Protein AF-A0A661JUY7-F1 (afdb_monomer_lite)

pLDDT: mean 80.49, std 16.3, range [34.62, 94.0]

Secondary structure (DSSP, 8-state):
--HHHHHHHHHHHGGGSEEEEE-TTSTTTHHHHTTT--EEEETTTTEEEEETT--HHHHHHHHHHHHHHHHHHHHHS----SHHHHHHHHHHTT-HHHHHHHHHHHHHHT------SSTTSSSSS---

Sequence (128 aa):
MGLEEMISALEAILPGFSVHYVDFTEEGFLPYRLRGIGAVVRFDEREIYLDRDLPPAEEEVTWAHELLSIYYFLSEGVIRHDEEVEAEAKELVKSEELRELLRRLREKFGFFPSLGSDRMAKNAKRRP

Structure (mmCIF, N/CA/C/O backbone):
data_AF-A0A661JUY7-F1
#
_entry.id   AF-A0A661JUY7-F1
#
loop_
_atom_site.group_PDB
_atom_site.id
_atom_site.type_symbol
_atom_site.label_atom_id
_atom_site.label_alt_id
_atom_site.label_comp_id
_atom_site.label_asym_id
_atom_site.label_entity_id
_atom_site.label_seq_id
_atom_site.pdbx_PDB_ins_code
_atom_site.Cartn_x
_atom_site.Cartn_y
_atom_site.Cartn_z
_atom_site.occupancy
_atom_site.B_iso_or_equiv
_atom_site.auth_seq_id
_atom_site.auth_comp_id
_atom_site.auth_asym_id
_atom_site.auth_atom_id
_atom_site.pdbx_PDB_model_num
ATOM 1 N N . MET A 1 1 ? -9.169 12.734 13.020 1.00 58.47 1 MET A N 1
ATOM 2 C CA . MET A 1 1 ? -8.566 11.516 13.593 1.00 58.47 1 MET A CA 1
ATOM 3 C C . MET A 1 1 ? -7.059 11.703 13.619 1.00 58.47 1 MET A C 1
ATOM 5 O O . MET A 1 1 ? -6.562 12.427 12.764 1.00 58.47 1 MET A O 1
ATOM 9 N N . GLY A 1 2 ? -6.357 11.185 14.626 1.00 79.81 2 GLY A N 1
ATOM 10 C CA . GLY A 1 2 ? -4.913 11.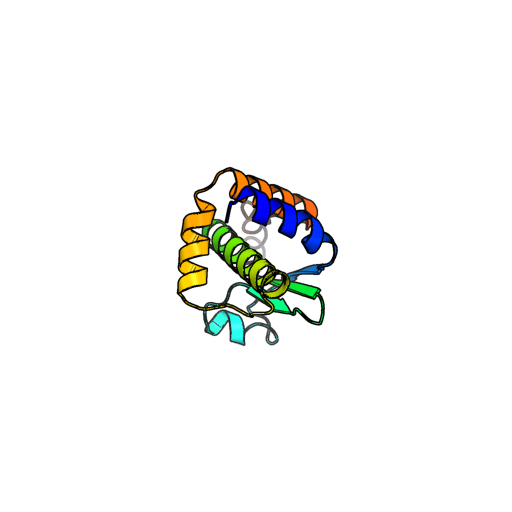407 14.768 1.00 79.81 2 GLY A CA 1
ATOM 11 C C . GLY A 1 2 ? -4.093 10.393 13.968 1.00 79.81 2 GLY A C 1
ATOM 12 O O . GLY A 1 2 ? -4.441 9.218 13.934 1.00 79.81 2 GLY A O 1
ATOM 13 N N . LEU A 1 3 ? -2.982 10.827 13.369 1.00 81.94 3 LEU A N 1
ATOM 14 C CA . LEU A 1 3 ? -2.048 9.962 12.637 1.00 81.94 3 LEU A CA 1
ATOM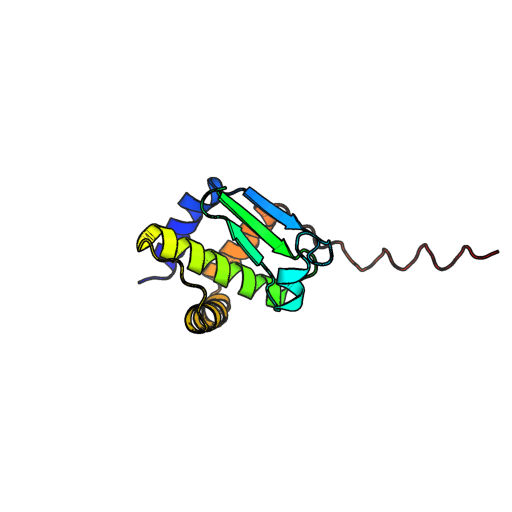 15 C C . LEU A 1 3 ? -1.568 8.753 13.467 1.00 81.94 3 LEU A C 1
ATOM 17 O O . LEU A 1 3 ? -1.458 7.645 12.951 1.00 81.94 3 LEU A O 1
ATOM 21 N N . GLU A 1 4 ? -1.324 8.953 14.763 1.00 85.25 4 GLU A N 1
ATOM 22 C CA . GLU A 1 4 ? -0.888 7.897 15.688 1.00 85.25 4 GLU A CA 1
ATOM 23 C C . GLU A 1 4 ? -1.913 6.760 15.827 1.00 85.25 4 GLU A C 1
ATOM 25 O O . GLU A 1 4 ? -1.542 5.588 15.925 1.00 85.25 4 GLU A O 1
ATOM 30 N N . GLU A 1 5 ? -3.207 7.092 15.808 1.00 85.50 5 GLU A N 1
ATOM 31 C CA . GLU A 1 5 ? -4.302 6.122 15.894 1.00 85.50 5 GLU A CA 1
ATOM 32 C C . GLU A 1 5 ? -4.346 5.249 14.636 1.00 85.50 5 GLU A C 1
ATOM 34 O O . GLU A 1 5 ? -4.415 4.022 14.730 1.00 85.50 5 GLU A O 1
ATOM 39 N N . MET A 1 6 ? -4.214 5.876 13.462 1.00 85.50 6 MET A N 1
ATOM 40 C CA . MET A 1 6 ? -4.128 5.178 12.180 1.00 85.50 6 MET A CA 1
ATOM 41 C C . MET A 1 6 ? -2.911 4.246 12.137 1.00 85.50 6 MET A C 1
ATOM 43 O O . MET A 1 6 ? -3.055 3.070 11.808 1.00 85.50 6 MET A O 1
ATOM 47 N N . ILE A 1 7 ? -1.724 4.738 12.511 1.00 86.50 7 ILE A N 1
ATOM 48 C CA . ILE A 1 7 ? -0.492 3.933 12.540 1.00 86.50 7 ILE A CA 1
ATOM 49 C C . ILE A 1 7 ? -0.664 2.720 13.458 1.00 86.50 7 ILE A C 1
ATOM 51 O O . ILE A 1 7 ? -0.367 1.598 13.049 1.00 86.50 7 ILE A O 1
ATOM 55 N N . SER A 1 8 ? -1.203 2.922 14.662 1.00 86.31 8 SER A N 1
ATOM 56 C CA . SER A 1 8 ? -1.425 1.838 15.626 1.00 86.31 8 SER A CA 1
ATOM 57 C C . SER A 1 8 ? -2.395 0.780 15.091 1.00 86.31 8 SER A C 1
ATOM 59 O O . SER A 1 8 ? -2.162 -0.420 15.246 1.00 86.31 8 SER A O 1
ATOM 61 N N . ALA A 1 9 ? -3.474 1.206 14.424 1.00 84.94 9 ALA A N 1
ATOM 62 C CA . ALA A 1 9 ? -4.417 0.293 13.786 1.00 84.94 9 ALA A CA 1
ATOM 63 C C . ALA A 1 9 ? -3.739 -0.519 12.671 1.00 84.94 9 ALA A C 1
ATOM 65 O O . ALA A 1 9 ? -3.851 -1.746 12.635 1.00 84.94 9 ALA A O 1
ATOM 66 N N . LEU A 1 10 ? -2.984 0.148 11.794 1.00 84.00 10 LEU A N 1
ATOM 67 C CA . LEU A 1 10 ? -2.265 -0.497 10.697 1.00 84.00 10 LEU A CA 1
ATOM 68 C C . LEU A 1 10 ? -1.238 -1.515 11.200 1.00 84.00 10 LEU A C 1
ATOM 70 O O . LEU A 1 10 ? -1.181 -2.628 10.682 1.00 84.00 10 LEU A O 1
ATOM 74 N N . GLU A 1 11 ? -0.471 -1.192 12.241 1.00 84.81 11 GLU A N 1
ATOM 75 C CA . GLU A 1 11 ? 0.495 -2.121 12.840 1.00 84.81 11 GLU A CA 1
ATOM 76 C C . GLU A 1 11 ? -0.160 -3.397 13.387 1.00 84.81 11 GLU A C 1
ATOM 78 O O . GLU A 1 11 ? 0.439 -4.473 13.312 1.00 84.81 11 GLU A O 1
ATOM 83 N N . ALA A 1 12 ? -1.394 -3.308 13.889 1.00 83.62 12 ALA A N 1
ATOM 84 C CA . ALA A 1 12 ? -2.157 -4.465 14.351 1.00 83.62 12 ALA A CA 1
ATOM 85 C C . ALA A 1 12 ? -2.730 -5.309 13.197 1.00 83.62 12 ALA A C 1
ATOM 87 O O . ALA A 1 12 ? -2.872 -6.526 13.328 1.00 83.62 12 ALA A O 1
ATOM 88 N N . ILE A 1 13 ? -3.054 -4.675 12.068 1.00 80.12 13 ILE A N 1
ATOM 89 C CA . ILE A 1 13 ? -3.756 -5.290 10.934 1.00 80.12 13 ILE A CA 1
ATOM 90 C C . ILE A 1 13 ? -2.791 -5.917 9.926 1.00 80.12 13 ILE A C 1
ATOM 92 O O . ILE A 1 13 ? -2.996 -7.052 9.494 1.00 80.12 13 ILE A O 1
ATOM 96 N N . LEU A 1 14 ? -1.734 -5.193 9.552 1.00 83.69 14 LEU A N 1
ATOM 97 C CA . LEU A 1 14 ? -0.790 -5.592 8.506 1.00 83.69 14 LEU A CA 1
ATOM 98 C C . LEU A 1 14 ? -0.125 -6.961 8.720 1.00 83.69 14 LEU A C 1
ATOM 100 O O . LEU A 1 14 ? 0.160 -7.619 7.724 1.00 83.69 14 LEU A O 1
ATOM 104 N N . PRO A 1 15 ? 0.111 -7.466 9.951 1.00 85.44 15 PRO A N 1
ATOM 105 C CA . PRO A 1 15 ? 0.558 -8.846 10.147 1.00 85.44 15 PRO A CA 1
ATOM 106 C C . PRO A 1 15 ? -0.385 -9.912 9.569 1.00 85.44 15 PRO A C 1
ATOM 108 O O . PRO A 1 15 ? 0.048 -11.040 9.360 1.00 85.44 15 PRO A O 1
ATOM 111 N N . GLY A 1 16 ? -1.658 -9.579 9.342 1.00 86.62 16 GLY A N 1
ATOM 112 C CA . GLY A 1 16 ? -2.639 -10.457 8.712 1.00 86.62 16 GLY A CA 1
ATOM 113 C C . GLY A 1 16 ? -2.639 -10.423 7.183 1.00 86.62 16 GLY A C 1
ATOM 114 O O . GLY A 1 16 ? -3.435 -11.157 6.603 1.00 86.62 16 GLY A O 1
ATOM 115 N N . PHE A 1 17 ? -1.802 -9.590 6.557 1.00 89.56 17 PHE A N 1
ATOM 116 C CA . PHE A 1 17 ? -1.669 -9.477 5.107 1.00 89.56 17 PHE A CA 1
ATOM 117 C C . PHE A 1 17 ? -0.359 -10.093 4.614 1.00 89.56 17 PHE A C 1
ATOM 119 O O . PHE A 1 17 ? 0.684 -9.984 5.265 1.00 89.56 17 PHE A O 1
ATOM 126 N N . SER A 1 18 ? -0.411 -10.687 3.424 1.00 90.50 18 SER A N 1
ATOM 127 C CA . SER A 1 18 ? 0.778 -11.054 2.654 1.00 90.50 18 SER A CA 1
ATOM 128 C C . SER A 1 18 ? 1.116 -9.930 1.679 1.00 90.50 18 SER A C 1
ATOM 130 O O . SER A 1 18 ? 0.237 -9.400 1.004 1.00 90.50 18 SER A O 1
ATOM 132 N N . VAL A 1 19 ? 2.390 -9.547 1.615 1.00 90.19 19 VAL A N 1
ATOM 133 C CA . VAL A 1 19 ? 2.873 -8.468 0.745 1.00 90.19 19 VAL A CA 1
ATOM 134 C C . VAL A 1 19 ? 3.755 -9.066 -0.342 1.00 90.19 19 VAL A C 1
ATOM 136 O O . VAL A 1 19 ? 4.705 -9.794 -0.048 1.00 90.19 19 VAL A O 1
ATOM 139 N N . HIS A 1 20 ? 3.451 -8.741 -1.594 1.00 90.00 20 HIS A N 1
ATOM 140 C CA . HIS A 1 20 ? 4.095 -9.283 -2.781 1.00 90.00 20 HIS A CA 1
ATOM 141 C C . HIS A 1 20 ? 4.618 -8.150 -3.660 1.00 90.00 20 HIS A C 1
ATOM 143 O O . HIS A 1 20 ? 3.850 -7.350 -4.186 1.00 90.00 20 HIS A O 1
ATOM 149 N N . TYR A 1 21 ? 5.931 -8.120 -3.869 1.00 89.00 21 TYR A N 1
ATOM 150 C CA . TYR A 1 21 ? 6.552 -7.266 -4.877 1.00 89.00 21 TYR A CA 1
ATOM 151 C C . TYR A 1 21 ? 6.642 -8.040 -6.192 1.00 89.00 21 TYR A C 1
ATOM 153 O O . TYR A 1 21 ? 7.365 -9.036 -6.280 1.00 89.00 21 TYR A O 1
ATOM 161 N N . VAL A 1 22 ? 5.894 -7.610 -7.205 1.00 91.81 22 VAL A N 1
ATOM 162 C CA . VAL A 1 22 ? 5.738 -8.327 -8.480 1.00 91.81 22 VAL A CA 1
ATOM 163 C C . VAL A 1 22 ? 6.066 -7.422 -9.664 1.00 91.81 22 VAL A C 1
ATOM 165 O O . VAL A 1 22 ? 6.152 -6.205 -9.529 1.00 91.81 22 VAL 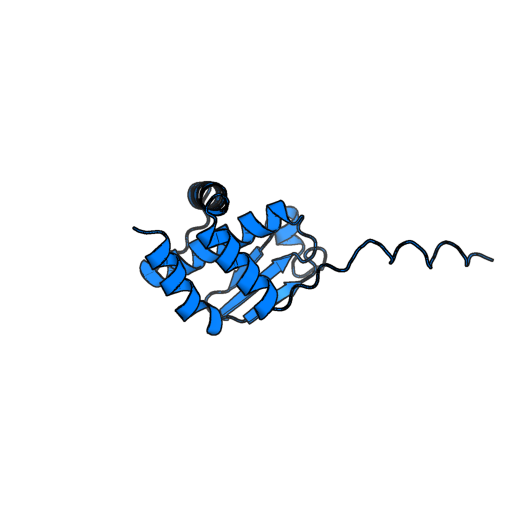A O 1
ATOM 168 N N . ASP A 1 23 ? 6.308 -8.024 -10.825 1.00 92.25 23 ASP A N 1
ATOM 169 C CA . ASP A 1 23 ? 6.559 -7.291 -12.064 1.00 92.25 23 ASP A CA 1
ATOM 170 C C . ASP A 1 23 ? 5.228 -6.920 -12.720 1.00 92.25 23 ASP A C 1
ATOM 172 O O . ASP A 1 23 ? 4.521 -7.780 -13.253 1.00 92.25 23 ASP A O 1
ATOM 176 N N . PHE A 1 24 ? 4.880 -5.634 -12.702 1.00 94.00 24 PHE A N 1
ATOM 177 C CA . PHE A 1 24 ? 3.628 -5.179 -13.302 1.00 94.00 24 PHE A CA 1
ATOM 178 C C . PHE A 1 24 ? 3.663 -5.139 -14.841 1.00 94.00 24 PHE A C 1
ATOM 180 O O . PHE A 1 24 ? 2.678 -4.754 -15.470 1.00 94.00 24 PHE A O 1
ATOM 187 N N . THR A 1 25 ? 4.767 -5.537 -15.480 1.00 92.75 25 THR A N 1
ATOM 188 C CA . THR A 1 25 ? 4.840 -5.736 -16.936 1.00 92.75 25 THR A CA 1
ATOM 189 C C . THR A 1 25 ? 4.388 -7.131 -17.379 1.00 92.75 25 THR A C 1
ATOM 191 O O . THR A 1 25 ? 4.118 -7.329 -18.566 1.00 92.75 25 THR A O 1
ATOM 194 N N . GLU A 1 26 ? 4.253 -8.085 -16.452 1.00 92.62 26 GLU A N 1
ATOM 195 C CA . GLU A 1 26 ? 3.733 -9.423 -16.743 1.00 92.62 26 GLU A CA 1
ATOM 196 C C . GLU A 1 26 ? 2.225 -9.400 -17.038 1.00 92.62 26 GLU A C 1
ATOM 198 O O . GLU A 1 26 ? 1.485 -8.559 -16.530 1.00 92.62 26 GLU A O 1
ATOM 203 N N . GLU A 1 27 ? 1.746 -10.352 -17.846 1.00 88.94 27 GLU A N 1
ATOM 204 C CA . GLU A 1 27 ? 0.377 -10.368 -18.393 1.00 88.94 27 GLU A CA 1
ATOM 205 C C . GLU A 1 27 ? -0.720 -10.213 -17.323 1.00 88.94 27 GLU A C 1
ATOM 207 O O . GLU A 1 27 ? -1.700 -9.503 -17.544 1.00 88.94 27 GLU A O 1
ATOM 212 N N . GLY A 1 28 ? -0.533 -10.813 -16.142 1.00 90.62 28 GLY A N 1
ATOM 213 C CA . GLY A 1 28 ? -1.496 -10.737 -15.039 1.00 90.62 28 GLY A CA 1
ATOM 214 C C . GLY A 1 28 ? -1.620 -9.356 -14.385 1.00 90.62 28 GLY A C 1
ATOM 215 O O . GLY A 1 28 ? -2.660 -9.059 -13.796 1.00 90.62 28 GLY A O 1
ATOM 216 N N . PHE A 1 29 ? -0.597 -8.505 -14.503 1.00 93.12 29 PHE A N 1
ATOM 217 C CA . PHE A 1 29 ? -0.539 -7.191 -13.854 1.00 93.12 29 PHE A CA 1
ATOM 218 C C . PHE A 1 29 ? -0.465 -6.015 -14.839 1.00 93.12 29 PHE A C 1
ATOM 220 O O . PHE A 1 29 ? -0.780 -4.880 -14.474 1.00 93.12 29 PHE A O 1
ATOM 227 N N . LEU A 1 30 ? -0.150 -6.285 -16.108 1.00 92.25 30 LEU A N 1
ATOM 228 C CA . LEU A 1 30 ? -0.048 -5.294 -17.177 1.00 92.25 30 LEU A CA 1
ATOM 229 C C . LEU A 1 30 ? -1.264 -4.351 -17.277 1.00 92.25 30 LEU A C 1
ATOM 231 O O . LEU A 1 30 ? -1.051 -3.148 -17.463 1.00 92.25 30 LEU A O 1
ATOM 235 N N . PRO A 1 31 ? -2.525 -4.804 -17.102 1.00 93.56 31 PRO A N 1
ATOM 236 C CA . PRO A 1 31 ? -3.671 -3.896 -17.108 1.00 93.56 31 PRO A CA 1
ATOM 237 C C . PRO A 1 31 ? -3.622 -2.811 -16.021 1.00 93.56 31 PRO A C 1
ATOM 239 O O . PRO A 1 31 ? -4.113 -1.707 -16.258 1.00 93.56 31 PRO A O 1
ATOM 242 N N . TYR A 1 32 ? -3.035 -3.089 -14.852 1.00 91.62 32 TYR A N 1
ATOM 243 C CA . TYR A 1 32 ? -2.864 -2.099 -13.782 1.00 91.62 32 TYR A CA 1
ATOM 244 C C . TYR A 1 32 ? -1.796 -1.076 -14.166 1.00 91.62 32 TYR A C 1
ATOM 246 O O . TYR A 1 32 ? -2.050 0.129 -14.118 1.00 91.62 32 TYR A O 1
ATOM 254 N N . ARG A 1 33 ? -0.651 -1.543 -14.678 1.00 88.75 33 ARG A N 1
ATOM 255 C CA . ARG A 1 33 ? 0.439 -0.662 -15.119 1.00 88.75 33 ARG A CA 1
ATOM 256 C C . ARG A 1 33 ? 0.014 0.311 -16.207 1.00 88.75 33 ARG A C 1
ATOM 258 O O . ARG A 1 33 ? 0.324 1.495 -16.134 1.00 88.75 33 ARG A O 1
ATOM 265 N N . LEU A 1 34 ? -0.730 -0.172 -17.203 1.00 90.44 34 LEU A N 1
ATOM 266 C CA . LEU A 1 34 ? -1.242 0.664 -18.296 1.00 90.44 34 LEU A CA 1
ATOM 267 C C . LEU A 1 34 ? -2.208 1.755 -17.812 1.00 90.44 34 LEU A C 1
ATOM 269 O O . LEU A 1 34 ? -2.410 2.747 -18.508 1.00 90.44 34 LEU A O 1
ATOM 273 N N . ARG A 1 35 ? -2.789 1.583 -16.622 1.00 88.38 35 ARG A N 1
ATOM 274 C CA . ARG A 1 35 ? -3.661 2.558 -15.960 1.00 88.38 35 ARG A CA 1
ATOM 275 C C . ARG A 1 35 ? -2.915 3.451 -14.963 1.00 88.38 35 ARG A C 1
ATOM 277 O O . ARG A 1 35 ? -3.565 4.244 -14.295 1.00 88.38 35 ARG A O 1
ATOM 284 N N . GLY A 1 36 ? -1.591 3.323 -14.855 1.00 87.06 36 GLY A N 1
ATOM 285 C CA . GLY A 1 36 ? -0.782 4.061 -13.882 1.00 87.06 36 GLY A CA 1
ATOM 286 C C . GLY A 1 36 ? -0.960 3.582 -12.439 1.00 87.06 36 GLY A C 1
ATOM 287 O O . GLY A 1 36 ? -0.679 4.334 -11.516 1.00 87.06 36 GLY A O 1
ATOM 288 N N . ILE A 1 37 ? -1.447 2.355 -12.235 1.00 88.81 37 ILE A N 1
ATOM 289 C CA . ILE A 1 37 ? -1.663 1.776 -10.906 1.00 88.81 37 ILE A CA 1
ATOM 290 C C . ILE A 1 37 ? -0.393 1.029 -10.484 1.00 88.81 37 ILE A C 1
ATOM 292 O O . ILE A 1 37 ? 0.010 0.077 -11.155 1.00 88.81 37 ILE A O 1
ATOM 296 N N . GLY A 1 38 ? 0.214 1.463 -9.377 1.00 90.56 38 GLY A N 1
ATOM 297 C CA . GLY A 1 38 ? 1.445 0.888 -8.820 1.00 90.56 38 GLY A CA 1
ATOM 298 C C . GLY A 1 38 ? 1.231 -0.193 -7.758 1.00 90.56 38 GLY A C 1
ATOM 299 O O . GLY A 1 38 ? 2.176 -0.897 -7.410 1.00 90.56 38 GLY A O 1
ATOM 300 N N . ALA A 1 39 ? 0.010 -0.346 -7.241 1.00 93.06 39 ALA A N 1
ATOM 301 C CA . ALA A 1 39 ? -0.320 -1.378 -6.269 1.00 93.06 39 ALA A CA 1
ATOM 302 C C . ALA A 1 39 ? -1.788 -1.809 -6.347 1.00 93.06 39 ALA A C 1
ATOM 304 O O . ALA A 1 39 ? -2.633 -1.124 -6.919 1.00 93.06 39 ALA A O 1
ATOM 305 N N . VAL A 1 40 ? -2.076 -2.991 -5.808 1.00 92.06 40 VAL A N 1
ATOM 306 C CA . VAL A 1 40 ? -3.420 -3.564 -5.722 1.00 92.06 40 VAL A CA 1
ATOM 307 C C . VAL A 1 40 ? -3.571 -4.270 -4.383 1.00 92.06 40 VAL A C 1
ATOM 309 O O . VAL A 1 40 ? -2.763 -5.135 -4.042 1.00 92.06 40 VAL A O 1
ATOM 312 N N . VAL A 1 41 ? -4.647 -3.963 -3.662 1.00 91.06 41 VAL A N 1
ATOM 313 C CA . VAL A 1 41 ? -5.046 -4.690 -2.452 1.00 91.06 41 VAL A CA 1
ATOM 314 C C . VAL A 1 41 ? -6.206 -5.626 -2.773 1.00 91.06 41 VAL A C 1
ATOM 316 O O . VAL A 1 41 ? -7.236 -5.213 -3.305 1.00 91.06 41 VAL A O 1
ATOM 319 N N . ARG A 1 42 ? -6.051 -6.901 -2.415 1.00 90.69 42 ARG A N 1
ATOM 320 C CA . ARG A 1 42 ? -7.115 -7.907 -2.441 1.00 90.69 42 ARG A CA 1
ATOM 321 C C . ARG A 1 42 ? -7.561 -8.189 -1.015 1.00 90.69 42 ARG A C 1
ATOM 323 O O . ARG A 1 42 ? -6.908 -8.918 -0.271 1.00 90.69 42 ARG A O 1
ATOM 330 N N . PHE A 1 43 ? -8.646 -7.537 -0.610 1.00 86.25 43 PHE A N 1
ATOM 331 C CA . PHE A 1 43 ? -9.130 -7.544 0.773 1.00 86.25 43 PHE A CA 1
ATOM 332 C C . PHE A 1 43 ? -9.602 -8.915 1.264 1.00 86.25 43 PHE A C 1
ATOM 334 O O . PHE A 1 43 ? -9.416 -9.254 2.431 1.00 86.25 43 PHE A O 1
ATOM 341 N N . ASP A 1 44 ? -10.213 -9.691 0.377 1.00 86.88 44 ASP A N 1
ATOM 342 C CA . ASP A 1 44 ? -10.696 -11.048 0.620 1.00 86.88 44 ASP A CA 1
ATOM 343 C C . ASP A 1 44 ? -9.549 -12.050 0.795 1.00 86.88 44 ASP A C 1
ATOM 345 O O . ASP A 1 44 ? -9.573 -12.862 1.720 1.00 86.88 44 ASP A O 1
ATOM 349 N N . GLU A 1 45 ? -8.525 -11.943 -0.050 1.00 89.94 45 GLU A N 1
ATOM 350 C CA . GLU A 1 45 ? -7.325 -12.789 -0.019 1.00 89.94 45 GLU A CA 1
ATOM 351 C C . GLU A 1 45 ? -6.304 -12.317 1.034 1.00 89.94 45 GLU A C 1
ATOM 353 O O . GLU A 1 45 ? -5.422 -13.074 1.435 1.00 89.94 45 GLU A O 1
ATOM 358 N N . ARG A 1 46 ? -6.465 -11.088 1.546 1.00 89.81 46 ARG A N 1
ATOM 359 C CA . ARG A 1 46 ? -5.507 -10.385 2.415 1.00 89.81 46 ARG A CA 1
ATOM 360 C C . ARG A 1 46 ? -4.123 -10.293 1.784 1.00 89.81 46 ARG A C 1
ATOM 362 O O . ARG A 1 46 ? -3.102 -10.529 2.431 1.00 89.81 46 ARG A O 1
ATOM 369 N N . GLU A 1 47 ? -4.095 -9.910 0.518 1.00 92.88 47 GLU A N 1
ATOM 370 C CA . GLU A 1 47 ? -2.866 -9.772 -0.253 1.00 92.88 47 GLU A CA 1
ATOM 371 C C . GLU A 1 47 ? -2.688 -8.334 -0.732 1.00 92.88 47 GLU A C 1
ATOM 373 O O . GLU A 1 47 ? -3.641 -7.673 -1.149 1.00 92.88 47 GLU A O 1
ATOM 378 N N . ILE A 1 48 ? -1.451 -7.850 -0.669 1.00 92.00 48 ILE A N 1
ATOM 379 C CA . ILE A 1 48 ? -1.041 -6.549 -1.190 1.00 92.00 48 ILE A CA 1
ATOM 380 C C . ILE A 1 48 ? 0.009 -6.808 -2.262 1.00 92.00 48 ILE A C 1
ATOM 382 O O . ILE A 1 48 ? 1.066 -7.365 -1.975 1.00 92.00 48 ILE A O 1
ATOM 386 N N . TYR A 1 49 ? -0.277 -6.397 -3.490 1.00 93.19 49 TYR A N 1
ATOM 387 C CA . TYR A 1 49 ? 0.636 -6.489 -4.620 1.00 93.19 49 TYR A CA 1
ATOM 388 C C . TYR A 1 49 ? 1.182 -5.105 -4.931 1.00 93.19 49 TYR A C 1
ATOM 390 O O . TYR A 1 49 ? 0.399 -4.197 -5.185 1.00 93.19 49 TYR A O 1
ATOM 398 N N . LEU A 1 50 ? 2.501 -4.948 -4.946 1.00 92.00 50 LEU A N 1
ATOM 399 C CA . LEU A 1 50 ? 3.169 -3.715 -5.353 1.00 92.00 50 LEU A CA 1
ATOM 400 C C . LEU A 1 50 ? 4.064 -3.971 -6.557 1.00 92.00 50 LEU A C 1
ATOM 402 O O . LEU A 1 50 ? 4.728 -5.008 -6.646 1.00 92.00 50 LEU A O 1
ATOM 406 N N . ASP A 1 51 ? 4.104 -3.003 -7.462 1.00 92.38 51 ASP A N 1
ATOM 407 C CA . ASP A 1 51 ? 5.045 -3.006 -8.567 1.00 92.38 51 ASP A CA 1
ATOM 408 C C . ASP A 1 51 ? 6.468 -2.808 -8.032 1.00 92.38 51 ASP A C 1
ATOM 410 O O . ASP A 1 51 ? 6.808 -1.787 -7.429 1.00 92.38 51 ASP A O 1
ATOM 414 N N . ARG A 1 52 ? 7.316 -3.814 -8.252 1.00 88.69 52 ARG A N 1
ATOM 415 C CA . ARG A 1 52 ? 8.718 -3.809 -7.813 1.00 88.69 52 ARG A CA 1
ATOM 416 C C . ARG A 1 52 ? 9.566 -2.741 -8.505 1.00 88.69 52 ARG A C 1
ATOM 418 O O . ARG A 1 52 ? 10.655 -2.441 -8.020 1.00 88.69 52 ARG A O 1
ATOM 425 N N . ASP A 1 53 ? 9.098 -2.229 -9.642 1.00 88.88 53 ASP A N 1
ATOM 426 C CA . ASP A 1 53 ? 9.820 -1.275 -10.480 1.00 88.88 53 ASP A CA 1
ATOM 427 C C . ASP A 1 53 ? 9.366 0.180 -10.243 1.00 88.88 53 ASP A C 1
ATOM 429 O O . ASP A 1 53 ? 9.729 1.070 -11.019 1.00 88.88 53 ASP A O 1
ATOM 433 N N . LEU A 1 54 ? 8.599 0.447 -9.173 1.00 87.81 54 LEU A N 1
ATOM 434 C CA . LEU A 1 54 ? 8.250 1.814 -8.777 1.00 87.81 54 LEU A CA 1
ATOM 435 C C . LEU A 1 54 ? 9.493 2.618 -8.368 1.00 87.81 54 LEU A C 1
ATOM 437 O O . LEU A 1 54 ? 10.326 2.144 -7.587 1.00 87.81 54 LEU A O 1
ATOM 441 N N . PRO A 1 55 ? 9.616 3.876 -8.826 1.00 86.81 55 PRO A N 1
ATOM 442 C CA . PRO A 1 55 ? 10.576 4.813 -8.265 1.00 86.81 55 PRO A CA 1
ATOM 443 C C . PRO A 1 55 ? 10.367 4.972 -6.749 1.00 86.81 55 PRO A C 1
ATOM 445 O O . PRO A 1 55 ? 9.220 5.060 -6.311 1.00 86.81 55 PRO A O 1
ATOM 448 N N . PRO A 1 56 ? 11.431 5.114 -5.933 1.00 83.31 56 PRO A N 1
ATOM 449 C CA . PRO A 1 56 ? 11.299 5.160 -4.472 1.00 83.31 56 PRO A CA 1
ATOM 450 C C . PRO A 1 56 ? 10.295 6.195 -3.943 1.00 83.31 56 PRO A C 1
ATOM 452 O O . PRO A 1 56 ? 9.561 5.908 -3.002 1.00 83.31 56 PRO A O 1
ATOM 455 N N . ALA A 1 57 ? 10.237 7.378 -4.565 1.00 82.56 57 ALA A N 1
ATOM 456 C CA . A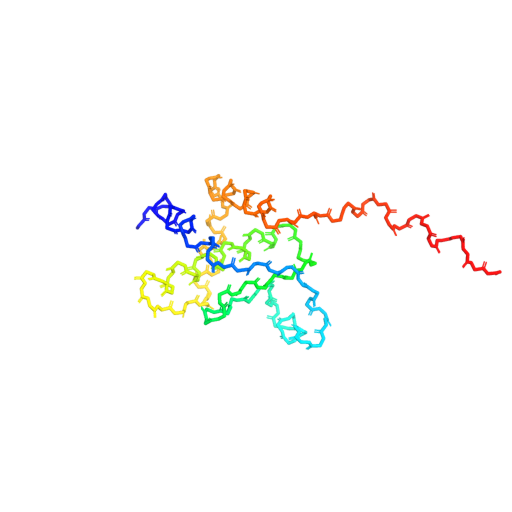LA A 1 57 ? 9.302 8.438 -4.187 1.00 82.56 57 ALA A CA 1
ATOM 457 C C . ALA A 1 57 ? 7.838 8.099 -4.527 1.00 82.56 57 ALA A C 1
ATOM 459 O O . ALA A 1 57 ? 6.933 8.468 -3.785 1.00 82.56 57 ALA A O 1
ATOM 460 N N . GLU A 1 58 ? 7.599 7.389 -5.632 1.00 88.19 58 GLU A N 1
ATOM 461 C CA . GLU A 1 5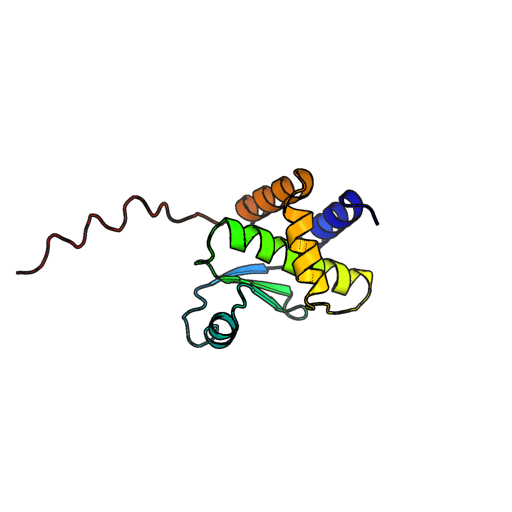8 ? 6.260 6.919 -6.010 1.00 88.19 58 GLU A CA 1
ATOM 462 C C . GLU A 1 58 ? 5.833 5.734 -5.141 1.00 88.19 58 GLU A C 1
ATOM 464 O O . GLU A 1 58 ? 4.667 5.626 -4.768 1.00 88.19 58 GLU A O 1
ATOM 469 N N . GLU A 1 59 ? 6.785 4.884 -4.752 1.00 87.81 59 GLU A N 1
ATOM 470 C CA . GLU A 1 59 ? 6.551 3.753 -3.857 1.00 87.81 59 GLU A CA 1
ATOM 471 C C . GLU A 1 59 ? 6.051 4.215 -2.479 1.00 87.81 59 GLU A C 1
ATOM 473 O O . GLU A 1 59 ? 5.121 3.623 -1.940 1.00 87.81 59 GLU A O 1
ATOM 478 N N . GLU A 1 60 ? 6.624 5.281 -1.903 1.00 88.50 60 GLU A N 1
ATOM 479 C CA . GLU A 1 60 ? 6.163 5.829 -0.614 1.00 88.50 60 GLU A CA 1
ATOM 480 C C . GLU A 1 60 ? 4.704 6.286 -0.669 1.00 88.50 60 GLU A C 1
ATOM 482 O O . GLU A 1 60 ? 3.916 5.945 0.214 1.00 88.50 60 GLU A O 1
ATOM 487 N N . VAL A 1 61 ? 4.340 7.028 -1.718 1.00 90.19 61 VAL A N 1
ATOM 488 C CA . VAL A 1 61 ? 2.968 7.517 -1.914 1.00 90.19 61 VAL A CA 1
ATOM 489 C C . VAL A 1 61 ? 2.016 6.353 -2.169 1.00 90.19 61 VAL A C 1
ATOM 491 O O . VAL A 1 61 ? 0.938 6.314 -1.587 1.00 90.19 61 VAL A O 1
ATOM 494 N N . THR A 1 62 ? 2.432 5.381 -2.982 1.00 91.25 62 THR A N 1
ATOM 495 C CA . THR A 1 62 ? 1.644 4.178 -3.277 1.00 91.25 62 THR A CA 1
ATOM 496 C C . THR A 1 62 ? 1.374 3.384 -2.002 1.00 91.25 62 THR A C 1
ATOM 498 O O . THR A 1 62 ? 0.233 3.039 -1.717 1.00 91.25 62 THR A O 1
ATOM 501 N N . TRP A 1 63 ? 2.392 3.163 -1.168 1.00 90.31 63 TRP A N 1
ATOM 502 C CA . TRP A 1 63 ? 2.201 2.528 0.132 1.00 90.31 63 TRP A CA 1
ATOM 503 C C . TRP A 1 63 ? 1.241 3.308 1.023 1.00 90.31 63 TRP A C 1
ATOM 505 O O . TRP A 1 63 ? 0.331 2.714 1.594 1.00 90.31 63 TRP A O 1
ATOM 515 N N . ALA A 1 64 ? 1.424 4.624 1.152 1.00 90.88 64 ALA A N 1
ATOM 516 C CA . ALA A 1 64 ? 0.534 5.452 1.958 1.00 90.88 64 ALA A CA 1
ATOM 517 C C . ALA A 1 64 ? -0.924 5.364 1.472 1.00 90.88 64 ALA A C 1
ATOM 519 O O . ALA A 1 64 ? -1.832 5.254 2.295 1.00 90.88 64 ALA A O 1
ATOM 520 N N . HIS A 1 65 ? -1.137 5.330 0.153 1.00 91.75 65 HIS A N 1
ATOM 521 C CA . HIS A 1 65 ? -2.452 5.148 -0.465 1.00 91.75 65 HIS A CA 1
ATOM 522 C C . HIS A 1 65 ? -3.083 3.806 -0.085 1.00 91.75 65 HIS A C 1
ATOM 524 O O . HIS A 1 65 ? -4.234 3.763 0.355 1.00 91.75 65 HIS A O 1
ATOM 530 N N . GLU A 1 66 ? -2.344 2.702 -0.214 1.00 90.62 66 GLU A N 1
ATOM 531 C CA . GLU A 1 66 ? -2.882 1.378 0.119 1.00 90.62 66 GLU A CA 1
ATOM 532 C C . GLU A 1 66 ? -3.143 1.225 1.618 1.00 90.62 66 GLU A C 1
ATOM 534 O O . GLU A 1 66 ? -4.154 0.652 2.020 1.00 90.62 66 GLU A O 1
ATOM 539 N N . LEU A 1 67 ? -2.279 1.789 2.464 1.00 89.88 67 LEU A N 1
ATOM 540 C CA . LEU A 1 67 ? -2.483 1.806 3.911 1.00 89.88 67 LEU A CA 1
ATOM 541 C C . LEU A 1 67 ? -3.750 2.576 4.293 1.00 89.88 67 LEU A C 1
ATOM 543 O O . LEU A 1 67 ? -4.535 2.078 5.098 1.00 89.88 67 LEU A O 1
ATOM 547 N N . LEU A 1 68 ? -3.989 3.742 3.690 1.00 89.25 68 LEU A N 1
ATOM 548 C CA . LEU A 1 68 ? -5.237 4.483 3.872 1.00 89.25 68 LEU A CA 1
ATOM 549 C C . LEU A 1 68 ? -6.448 3.671 3.418 1.00 89.25 68 LEU A C 1
ATOM 551 O O . LEU A 1 68 ? -7.435 3.567 4.142 1.00 89.25 68 LEU A O 1
ATOM 555 N N . SER A 1 69 ? -6.356 3.053 2.244 1.00 88.75 69 SER A N 1
ATOM 556 C CA . SER A 1 69 ? -7.436 2.236 1.686 1.00 88.75 69 SER A CA 1
ATOM 557 C C . SER A 1 69 ? -7.772 1.056 2.608 1.00 88.75 69 SER A C 1
ATOM 559 O O . SER A 1 69 ? -8.943 0.781 2.868 1.00 88.75 69 SER A O 1
ATOM 561 N N . ILE A 1 70 ? -6.751 0.398 3.174 1.00 87.94 70 ILE A N 1
ATOM 562 C CA . ILE A 1 70 ? -6.911 -0.674 4.165 1.00 87.94 70 ILE A CA 1
ATOM 563 C C . ILE A 1 70 ? -7.519 -0.163 5.461 1.00 87.94 70 ILE A C 1
ATOM 565 O O . ILE A 1 70 ? -8.415 -0.806 6.013 1.00 87.94 70 ILE A O 1
ATOM 569 N N . TYR A 1 71 ? -7.042 0.982 5.937 1.00 87.75 71 TYR A N 1
ATOM 570 C CA . TYR A 1 71 ? -7.567 1.610 7.133 1.00 87.75 71 TYR A CA 1
ATOM 571 C C . TYR A 1 71 ? -9.066 1.894 6.982 1.00 87.75 71 TYR A C 1
ATOM 573 O O . TYR A 1 71 ? -9.849 1.354 7.759 1.00 87.75 71 TYR A O 1
ATOM 581 N N . TYR A 1 72 ? -9.469 2.645 5.951 1.00 86.50 72 TYR A N 1
ATOM 582 C CA . TYR A 1 72 ? -10.868 3.004 5.699 1.00 86.50 72 TYR A CA 1
ATOM 583 C C . TYR A 1 72 ? -11.760 1.778 5.485 1.00 86.50 72 TYR A C 1
ATOM 585 O O . TYR A 1 72 ? -12.869 1.712 6.021 1.00 86.50 72 TYR A O 1
ATOM 593 N N . PHE A 1 73 ? -11.274 0.764 4.764 1.00 85.88 73 PHE A N 1
ATOM 594 C CA . PHE A 1 73 ? -12.042 -0.463 4.575 1.00 85.88 73 PHE A CA 1
ATOM 595 C C . PHE A 1 73 ? -12.351 -1.158 5.903 1.00 85.88 73 PHE A C 1
ATOM 597 O O . PHE A 1 73 ? -13.461 -1.647 6.101 1.00 85.88 73 PHE A O 1
ATOM 604 N N . LEU A 1 74 ? -11.397 -1.194 6.830 1.00 78.88 74 LEU A N 1
ATOM 605 C CA . LEU A 1 74 ? -11.554 -1.917 8.090 1.00 78.88 74 LEU A CA 1
ATOM 606 C C . LEU A 1 74 ? -12.223 -1.090 9.191 1.00 78.88 74 LEU A C 1
ATOM 608 O O . LEU A 1 74 ? -12.935 -1.662 10.014 1.00 78.88 74 LEU A O 1
ATOM 612 N N . SER A 1 75 ? -12.005 0.225 9.223 1.00 81.25 75 SER A N 1
ATOM 613 C CA . SER A 1 75 ? -12.605 1.120 10.217 1.00 81.25 75 SER A CA 1
ATOM 614 C C . SER A 1 75 ? -14.036 1.520 9.853 1.00 81.25 75 SER A C 1
ATOM 616 O O . SER A 1 75 ? -14.897 1.580 10.731 1.00 81.25 75 SER A O 1
ATOM 618 N N . GLU A 1 76 ? -14.305 1.751 8.568 1.00 79.50 76 GLU A N 1
ATOM 619 C CA . GLU A 1 76 ? -15.571 2.310 8.081 1.00 79.50 76 GLU A CA 1
ATOM 620 C C . GLU A 1 76 ? -16.354 1.336 7.188 1.00 79.50 76 GLU A C 1
ATOM 622 O O . GLU A 1 76 ? -17.526 1.575 6.896 1.00 79.50 76 GLU A O 1
ATOM 627 N N . GLY A 1 77 ? -15.749 0.219 6.767 1.00 79.38 77 GLY A N 1
ATOM 628 C CA . GLY A 1 77 ? -16.385 -0.732 5.850 1.00 79.38 77 GLY A CA 1
ATOM 629 C C . GLY A 1 77 ? -16.439 -0.238 4.402 1.00 79.38 77 GLY A C 1
ATOM 630 O O . GLY A 1 77 ? -17.208 -0.781 3.607 1.00 79.38 77 GLY A O 1
ATOM 631 N N . VAL A 1 78 ? -15.667 0.800 4.054 1.00 80.12 78 VAL A N 1
ATOM 632 C CA . VAL A 1 78 ? -15.726 1.474 2.749 1.00 80.12 78 VAL A CA 1
ATOM 633 C C . VAL A 1 78 ? -14.413 1.309 1.995 1.00 80.12 78 VAL A C 1
ATOM 635 O O . VAL A 1 78 ? -13.343 1.627 2.501 1.00 80.12 78 VAL A O 1
ATOM 638 N N . ILE A 1 79 ? -14.503 0.860 0.744 1.00 78.69 79 ILE A N 1
ATOM 639 C CA . ILE A 1 79 ? -13.367 0.842 -0.180 1.00 78.69 79 ILE A CA 1
ATOM 640 C C . ILE A 1 79 ? -13.254 2.233 -0.815 1.00 78.69 79 ILE A C 1
ATOM 642 O O . ILE A 1 79 ? -14.092 2.603 -1.640 1.00 78.69 79 ILE A O 1
ATOM 646 N N . ARG A 1 80 ? -12.229 3.002 -0.431 1.00 74.75 80 ARG A N 1
ATOM 647 C CA . ARG A 1 80 ? -11.923 4.317 -1.015 1.00 74.75 80 ARG A CA 1
ATOM 648 C C . ARG A 1 80 ? -10.642 4.242 -1.846 1.00 74.75 80 ARG A C 1
ATOM 650 O O . ARG A 1 80 ? -9.587 3.950 -1.309 1.00 74.75 80 ARG A O 1
ATOM 657 N N . HIS A 1 81 ? -10.741 4.541 -3.139 1.00 71.69 81 HIS A N 1
ATOM 658 C CA . HIS A 1 81 ? -9.599 4.714 -4.053 1.00 71.69 81 HIS A CA 1
ATOM 659 C C . HIS A 1 81 ? -9.838 5.925 -4.973 1.00 71.69 81 HIS A C 1
ATOM 661 O O . HIS A 1 81 ? -9.631 5.856 -6.183 1.00 71.69 81 HIS A O 1
ATOM 667 N N . ASP A 1 82 ? -10.387 7.003 -4.413 1.00 78.31 82 ASP A N 1
ATOM 668 C CA . ASP A 1 82 ? -10.658 8.251 -5.128 1.00 78.31 82 ASP A CA 1
ATOM 669 C C . ASP A 1 82 ? -9.424 9.178 -5.138 1.00 78.31 82 ASP A C 1
ATOM 671 O O . ASP A 1 82 ? -8.410 8.917 -4.485 1.00 78.31 82 ASP A O 1
ATOM 675 N N . GLU A 1 83 ? -9.509 10.272 -5.899 1.00 77.56 83 GLU A N 1
ATOM 676 C CA . GLU A 1 83 ? -8.453 11.296 -5.972 1.00 77.56 83 GLU A CA 1
ATOM 677 C C . GLU A 1 83 ? -8.183 11.958 -4.607 1.00 77.56 83 GLU A C 1
ATOM 679 O O . GLU A 1 83 ? -7.087 12.470 -4.371 1.00 77.56 83 GLU A O 1
ATOM 684 N N . GLU A 1 84 ? -9.159 11.940 -3.690 1.00 80.81 84 GLU A N 1
ATOM 685 C CA . GLU A 1 84 ? -8.994 12.484 -2.340 1.00 80.81 84 GLU A CA 1
ATOM 686 C C . GLU A 1 84 ? -8.031 11.628 -1.514 1.00 80.81 84 GLU A C 1
ATOM 688 O O . GLU A 1 84 ? -7.152 12.181 -0.854 1.00 80.81 84 GLU A O 1
ATOM 693 N N . VAL A 1 85 ? -8.131 10.297 -1.603 1.00 82.94 85 VAL A N 1
ATOM 694 C CA . VAL A 1 85 ? -7.195 9.370 -0.941 1.00 82.94 85 VAL A CA 1
ATOM 695 C C . VAL A 1 85 ? -5.779 9.542 -1.492 1.00 82.94 85 VAL A C 1
ATOM 697 O O . VAL A 1 85 ? -4.819 9.539 -0.724 1.00 82.94 85 VAL A O 1
ATOM 700 N N . GLU A 1 86 ? -5.629 9.763 -2.802 1.00 85.25 86 GLU A N 1
ATOM 701 C CA . GLU A 1 86 ? -4.313 10.010 -3.403 1.00 85.25 86 GLU A CA 1
ATOM 702 C C . GLU A 1 86 ? -3.697 11.327 -2.893 1.00 85.25 86 GLU A C 1
ATOM 704 O O . GLU A 1 86 ? -2.499 11.399 -2.594 1.00 85.25 86 GLU A O 1
ATOM 709 N N . ALA A 1 87 ? -4.505 12.384 -2.766 1.00 87.50 87 ALA A N 1
ATOM 710 C CA . ALA A 1 87 ? -4.061 13.650 -2.192 1.00 87.50 87 ALA A CA 1
ATOM 711 C C . ALA A 1 87 ? -3.690 13.502 -0.706 1.00 87.50 87 ALA A C 1
ATOM 713 O O . ALA A 1 87 ? -2.650 14.010 -0.280 1.00 87.50 87 ALA A O 1
ATOM 714 N N . GLU A 1 88 ? -4.495 12.770 0.065 1.00 89.75 88 GLU A N 1
ATOM 715 C CA . GLU A 1 88 ? -4.228 12.484 1.475 1.00 89.75 88 GLU A CA 1
ATOM 716 C C . GLU A 1 88 ? -2.923 11.694 1.641 1.00 89.75 88 GLU A C 1
ATOM 718 O O . GLU A 1 88 ? -2.071 12.081 2.441 1.00 89.75 88 GLU A O 1
ATOM 723 N N . ALA A 1 89 ? -2.698 10.666 0.819 1.00 89.94 89 ALA A N 1
ATOM 724 C CA . ALA A 1 89 ? -1.460 9.891 0.800 1.00 89.94 89 ALA A CA 1
ATOM 725 C C . ALA A 1 89 ? -0.226 10.776 0.546 1.00 89.94 89 ALA A C 1
ATOM 727 O O . ALA A 1 89 ? 0.778 10.663 1.253 1.00 89.94 89 ALA A O 1
ATOM 728 N N . LYS A 1 90 ? -0.303 11.707 -0.416 1.00 90.50 90 LYS A N 1
ATOM 729 C CA . LYS A 1 90 ? 0.785 12.656 -0.729 1.00 90.50 90 LYS A CA 1
ATOM 730 C C . LYS A 1 90 ? 1.095 13.622 0.415 1.00 90.50 90 LYS A C 1
ATOM 732 O O . LYS A 1 90 ? 2.248 14.021 0.584 1.00 90.50 90 LYS A O 1
ATOM 737 N N . GLU A 1 91 ? 0.095 14.024 1.190 1.00 90.94 91 GLU A N 1
ATOM 738 C CA . GLU A 1 91 ? 0.314 14.854 2.378 1.00 90.94 91 GLU A CA 1
ATOM 739 C C . GLU A 1 91 ? 0.878 14.032 3.536 1.00 90.94 91 GLU A C 1
ATOM 741 O O . GLU A 1 91 ? 1.821 14.455 4.206 1.00 90.94 91 GLU A O 1
ATOM 746 N N . LEU A 1 92 ? 0.360 12.824 3.724 1.00 87.56 92 LEU A N 1
ATOM 747 C CA . LEU A 1 92 ? 0.768 11.907 4.774 1.00 87.56 92 LEU A CA 1
ATOM 748 C C . LEU A 1 92 ? 2.241 11.513 4.685 1.00 87.56 92 LEU A C 1
ATOM 750 O O . LEU A 1 92 ? 2.923 11.483 5.707 1.00 87.56 92 LEU A O 1
ATOM 754 N N . VAL A 1 93 ? 2.777 11.286 3.482 1.00 89.12 93 VAL A N 1
ATOM 755 C CA . VAL A 1 93 ? 4.210 10.977 3.308 1.00 89.12 93 VAL A CA 1
ATOM 756 C C . VAL A 1 93 ? 5.139 12.136 3.681 1.00 89.12 93 VAL A C 1
ATOM 758 O O . VAL A 1 93 ? 6.354 11.980 3.607 1.00 89.12 93 VAL A O 1
ATOM 761 N N . LYS A 1 94 ? 4.626 13.311 4.067 1.00 90.12 94 LYS A N 1
ATOM 762 C CA . LYS A 1 94 ? 5.437 14.395 4.645 1.00 90.12 94 LYS A CA 1
ATOM 763 C C . LYS A 1 94 ? 5.653 14.227 6.152 1.00 90.12 94 LYS A C 1
ATOM 765 O O . LYS A 1 94 ? 6.540 14.884 6.691 1.00 90.12 94 LYS A O 1
ATOM 770 N N . SER A 1 95 ? 4.866 13.381 6.821 1.00 89.88 95 SER A N 1
ATOM 771 C CA . SER A 1 95 ? 5.066 13.032 8.229 1.00 89.88 95 SER A CA 1
ATOM 772 C C . SER A 1 95 ? 6.249 12.080 8.391 1.00 89.88 95 SER A C 1
ATOM 774 O O . SER A 1 95 ? 6.396 11.098 7.659 1.00 89.88 95 SER A O 1
ATOM 776 N N . GLU A 1 96 ? 7.067 12.356 9.403 1.00 89.25 96 GLU A N 1
ATOM 777 C CA . GLU A 1 96 ? 8.202 11.511 9.761 1.00 89.25 96 GLU A CA 1
ATOM 778 C C . GLU A 1 96 ? 7.741 10.180 10.370 1.00 89.25 96 GLU A C 1
ATOM 780 O O . GLU A 1 96 ? 8.305 9.128 10.078 1.00 89.25 96 GLU A O 1
ATOM 785 N N . GLU A 1 97 ? 6.667 10.198 11.160 1.00 89.38 97 GLU A N 1
ATOM 786 C CA . GLU A 1 97 ? 6.085 9.015 11.791 1.00 89.38 97 GLU A CA 1
ATOM 787 C C . GLU A 1 97 ? 5.599 8.002 10.750 1.00 89.38 97 GLU A C 1
ATOM 789 O O . GLU A 1 97 ? 5.852 6.799 10.880 1.00 89.38 97 GLU A O 1
ATOM 794 N N . LEU A 1 98 ? 4.943 8.479 9.685 1.00 87.81 98 LEU A N 1
ATOM 795 C CA . LEU A 1 98 ? 4.535 7.596 8.599 1.00 87.81 98 LEU A CA 1
ATOM 796 C C . LEU A 1 98 ? 5.745 7.066 7.828 1.00 87.81 98 LEU A C 1
ATOM 798 O O . LEU A 1 98 ? 5.805 5.867 7.563 1.00 87.81 98 LEU A O 1
ATOM 802 N N . ARG A 1 99 ? 6.722 7.914 7.489 1.00 87.69 99 ARG A N 1
ATOM 803 C CA . ARG A 1 99 ? 7.949 7.466 6.805 1.00 87.69 99 ARG A CA 1
ATOM 804 C C . ARG A 1 99 ? 8.678 6.386 7.592 1.00 87.69 99 ARG A C 1
ATOM 806 O O . ARG A 1 99 ? 9.132 5.403 7.009 1.00 87.69 99 ARG A O 1
ATOM 813 N N . GLU A 1 100 ? 8.731 6.524 8.911 1.00 90.00 100 GLU A N 1
ATOM 814 C CA . GLU A 1 100 ? 9.321 5.527 9.795 1.00 90.00 100 GLU A CA 1
ATOM 815 C C . GLU A 1 100 ? 8.514 4.219 9.815 1.00 90.00 100 GLU A C 1
ATOM 817 O O . GLU A 1 100 ? 9.095 3.131 9.800 1.00 90.00 100 GLU A O 1
ATOM 822 N N . LEU A 1 101 ? 7.177 4.276 9.793 1.00 87.38 101 LEU A N 1
ATOM 823 C CA . LEU A 1 101 ? 6.355 3.081 9.572 1.00 87.38 101 LEU A CA 1
ATOM 824 C C . LEU A 1 101 ? 6.684 2.425 8.224 1.00 87.38 101 LEU A C 1
ATOM 826 O O . LEU A 1 101 ? 6.975 1.230 8.193 1.00 87.38 101 LEU A O 1
ATOM 830 N N . LEU A 1 102 ? 6.689 3.187 7.127 1.00 87.00 102 LEU A N 1
ATOM 831 C CA . LEU A 1 102 ? 6.982 2.665 5.789 1.00 87.00 102 LEU A CA 1
ATOM 832 C C . LEU A 1 102 ? 8.366 2.015 5.723 1.00 87.00 102 LEU A C 1
ATOM 834 O O . LEU A 1 102 ? 8.509 0.927 5.166 1.00 87.00 102 LEU A O 1
ATOM 838 N N . ARG A 1 103 ? 9.379 2.624 6.347 1.00 86.56 103 ARG A N 1
ATOM 839 C CA . ARG A 1 103 ? 10.728 2.055 6.447 1.00 86.56 103 ARG A CA 1
ATOM 840 C C . ARG A 1 103 ? 10.717 0.695 7.148 1.00 86.56 103 ARG A C 1
ATOM 842 O O . ARG A 1 103 ? 11.278 -0.265 6.624 1.00 86.56 103 ARG A O 1
ATOM 849 N N . ARG A 1 104 ? 10.028 0.581 8.288 1.00 86.38 104 ARG A N 1
ATOM 850 C CA . ARG A 1 104 ? 9.885 -0.686 9.028 1.00 86.38 104 ARG A CA 1
ATOM 851 C C . ARG A 1 104 ? 9.124 -1.743 8.226 1.00 86.38 104 ARG A C 1
ATOM 853 O O . ARG A 1 104 ? 9.486 -2.917 8.268 1.00 86.38 104 ARG A O 1
ATOM 860 N N . LEU A 1 105 ? 8.096 -1.347 7.473 1.00 82.00 105 LEU A N 1
ATOM 861 C CA . LEU A 1 105 ? 7.369 -2.256 6.582 1.00 82.00 105 LEU A CA 1
ATOM 862 C C . LEU A 1 105 ? 8.277 -2.787 5.467 1.00 82.00 105 LEU A C 1
ATOM 864 O O . LEU A 1 105 ? 8.296 -3.996 5.238 1.00 82.00 105 LEU A O 1
ATOM 868 N N . ARG A 1 106 ? 9.092 -1.927 4.844 1.00 78.38 106 ARG A N 1
ATOM 869 C CA . ARG A 1 106 ? 10.084 -2.343 3.836 1.00 78.38 106 ARG A CA 1
ATOM 870 C C . ARG A 1 106 ? 11.089 -3.350 4.399 1.00 78.38 106 ARG A C 1
ATOM 872 O O . ARG A 1 106 ? 11.385 -4.345 3.741 1.00 78.38 106 ARG A O 1
ATOM 879 N N . GLU A 1 107 ? 11.579 -3.125 5.619 1.00 82.06 107 GLU A N 1
ATOM 880 C CA . GLU A 1 107 ? 12.491 -4.050 6.310 1.00 82.06 107 GLU A CA 1
ATOM 881 C C . GLU A 1 107 ? 11.821 -5.393 6.627 1.00 82.06 107 GLU A C 1
ATOM 883 O O . GLU A 1 107 ? 12.413 -6.452 6.416 1.00 82.06 107 GLU A O 1
ATOM 888 N N . LYS A 1 108 ? 10.572 -5.360 7.104 1.00 80.56 108 LYS A N 1
ATOM 889 C CA . LYS A 1 108 ? 9.811 -6.548 7.508 1.00 80.56 108 LYS A CA 1
ATOM 890 C C . LYS A 1 108 ? 9.407 -7.425 6.326 1.00 80.56 108 LYS A C 1
ATOM 892 O O . LYS A 1 108 ? 9.533 -8.644 6.401 1.00 80.56 108 LYS A O 1
ATOM 897 N N . PHE A 1 109 ? 8.882 -6.815 5.269 1.00 75.19 109 PHE A N 1
ATOM 898 C CA . PHE A 1 109 ? 8.355 -7.522 4.101 1.00 75.19 109 PHE A CA 1
ATOM 899 C C . PHE A 1 109 ? 9.399 -7.701 2.992 1.00 75.19 109 PHE A C 1
ATOM 901 O O . PHE A 1 109 ? 9.115 -8.312 1.965 1.00 75.19 109 PHE A O 1
ATOM 908 N N . GLY A 1 110 ? 10.636 -7.260 3.240 1.00 61.97 110 GLY A N 1
ATOM 909 C CA . GLY A 1 110 ? 11.805 -7.675 2.478 1.00 61.97 110 GLY A CA 1
ATOM 910 C C . GLY A 1 110 ? 11.936 -7.009 1.114 1.00 61.97 110 GLY A C 1
ATOM 911 O O . GLY A 1 110 ? 12.203 -7.700 0.130 1.00 61.97 110 GLY A O 1
ATOM 912 N N . PHE A 1 111 ? 11.838 -5.679 1.043 1.00 55.50 111 PHE A N 1
ATOM 913 C CA . PHE A 1 111 ? 12.337 -4.975 -0.137 1.00 55.50 111 PHE A CA 1
ATOM 914 C C . PHE A 1 111 ? 13.858 -4.807 -0.046 1.00 55.50 111 PHE A C 1
ATOM 916 O O . PHE A 1 111 ? 14.375 -3.952 0.674 1.00 55.50 111 PHE A O 1
ATOM 923 N N . PHE A 1 112 ? 14.590 -5.612 -0.818 1.00 47.31 112 PHE A N 1
ATOM 924 C CA . PHE A 1 112 ? 15.901 -5.201 -1.301 1.00 47.31 112 PHE A CA 1
ATOM 925 C C . PHE A 1 112 ? 15.655 -4.324 -2.528 1.00 47.31 112 PHE A C 1
ATOM 927 O O . PHE A 1 112 ? 15.211 -4.870 -3.544 1.00 47.31 112 PHE A O 1
ATOM 934 N N . PRO A 1 113 ? 16.019 -3.026 -2.531 1.00 42.53 113 PRO A N 1
ATOM 935 C CA . PRO A 1 113 ? 16.378 -2.439 -3.803 1.00 42.53 113 PRO A CA 1
ATOM 936 C C . PRO A 1 113 ? 17.477 -3.354 -4.328 1.00 42.53 113 PRO A C 1
ATOM 938 O O . PRO A 1 113 ? 18.500 -3.561 -3.664 1.00 42.53 113 PRO A O 1
ATOM 941 N N . SER A 1 114 ? 17.282 -3.958 -5.499 1.00 34.62 114 SER A N 1
ATOM 942 C CA . SER A 1 114 ? 18.471 -4.359 -6.221 1.00 34.62 114 SER A CA 1
ATOM 943 C C . SER A 1 114 ? 19.291 -3.076 -6.314 1.00 34.62 114 SER A C 1
ATOM 945 O O . SER A 1 114 ? 18.838 -2.072 -6.864 1.00 34.62 114 SER A O 1
ATOM 947 N N . LEU A 1 115 ? 20.443 -3.077 -5.646 1.00 38.56 115 LEU A N 1
ATOM 948 C CA . LEU A 1 115 ? 21.547 -2.198 -5.954 1.00 38.56 115 LEU A CA 1
ATOM 949 C C . LEU A 1 115 ? 21.748 -2.317 -7.466 1.00 38.56 115 LEU A C 1
ATOM 951 O O . LEU A 1 115 ? 22.393 -3.234 -7.972 1.00 38.56 115 LEU A O 1
ATOM 955 N N . GLY A 1 116 ? 21.097 -1.411 -8.185 1.00 37.72 116 GLY A N 1
ATOM 956 C CA . GLY A 1 116 ? 21.200 -1.228 -9.620 1.00 37.72 116 GLY A CA 1
ATOM 957 C C . GLY A 1 116 ? 22.457 -0.459 -10.001 1.00 37.72 116 GLY A C 1
ATOM 958 O O . GLY A 1 116 ? 22.609 -0.099 -11.158 1.00 37.72 116 GLY A O 1
ATOM 959 N N . SER A 1 117 ? 23.386 -0.245 -9.070 1.00 40.66 117 SER A N 1
ATOM 960 C CA . SER A 1 117 ? 24.805 -0.091 -9.366 1.00 40.66 117 SER A CA 1
ATOM 961 C C . SER A 1 117 ? 25.472 -1.469 -9.254 1.00 40.66 117 SER A C 1
ATOM 963 O O . SER A 1 117 ? 26.049 -1.763 -8.217 1.00 40.66 117 SER A O 1
ATOM 965 N N . ASP A 1 118 ? 25.294 -2.344 -10.260 1.00 41.34 118 ASP A N 1
ATOM 966 C CA . ASP A 1 118 ? 26.331 -3.315 -10.707 1.00 41.34 118 ASP A CA 1
ATOM 967 C C . ASP A 1 118 ? 25.873 -4.396 -11.709 1.00 41.34 118 ASP A C 1
ATOM 969 O O . ASP A 1 118 ? 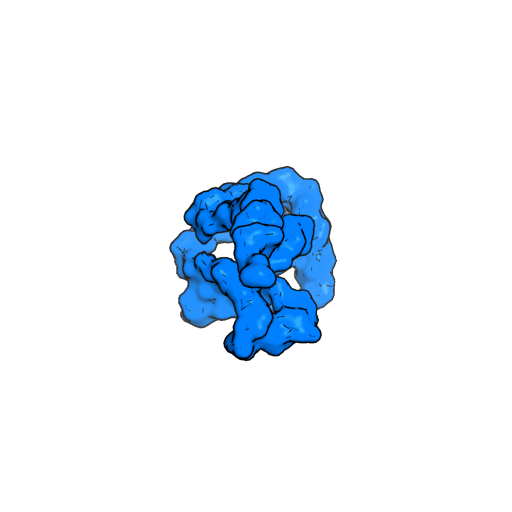26.708 -5.114 -12.270 1.00 41.34 118 ASP A O 1
ATOM 973 N N . ARG A 1 119 ? 24.583 -4.515 -12.055 1.00 35.91 119 ARG A N 1
ATOM 974 C CA . ARG A 1 119 ? 24.149 -5.490 -13.088 1.00 35.91 119 ARG A CA 1
ATOM 975 C C . ARG A 1 119 ? 24.163 -4.985 -14.538 1.00 35.91 119 ARG A C 1
ATOM 977 O O . ARG A 1 119 ? 23.734 -5.714 -15.426 1.00 35.91 119 ARG A O 1
ATOM 984 N N . MET A 1 120 ? 24.759 -3.821 -14.816 1.00 38.59 120 MET A N 1
ATOM 985 C CA . MET A 1 120 ? 25.070 -3.368 -16.187 1.00 38.59 120 MET A CA 1
ATOM 986 C C . MET A 1 120 ? 26.544 -3.544 -16.610 1.00 38.59 120 MET A C 1
ATOM 988 O O . MET A 1 120 ? 26.903 -3.176 -17.724 1.00 38.59 120 MET A O 1
ATOM 992 N N . ALA A 1 121 ? 27.406 -4.172 -15.799 1.00 41.81 121 ALA A N 1
ATOM 993 C CA . ALA A 1 121 ? 28.833 -4.308 -16.133 1.00 41.81 121 ALA A CA 1
ATOM 994 C C . ALA A 1 121 ? 29.276 -5.685 -16.676 1.00 41.81 121 ALA A C 1
ATOM 996 O O . ALA A 1 121 ? 30.451 -5.851 -17.005 1.00 41.81 121 ALA A O 1
ATOM 997 N N . LYS A 1 122 ? 28.392 -6.692 -16.800 1.00 40.94 122 LYS A N 1
ATOM 998 C CA . LYS A 1 122 ? 28.815 -8.060 -17.195 1.00 40.94 122 LYS A CA 1
ATOM 999 C C . LYS A 1 122 ? 28.271 -8.620 -18.512 1.00 40.94 122 LYS A C 1
ATOM 1001 O O . LYS A 1 122 ? 28.711 -9.696 -18.896 1.00 40.94 122 LYS A O 1
ATOM 1006 N N . ASN A 1 123 ? 27.457 -7.880 -19.268 1.00 38.22 123 ASN A N 1
ATOM 1007 C CA . ASN A 1 123 ? 27.014 -8.315 -20.608 1.00 38.22 123 ASN A CA 1
ATOM 1008 C C . ASN A 1 123 ? 27.559 -7.484 -21.786 1.00 38.22 123 ASN A C 1
ATOM 1010 O O . ASN A 1 123 ? 27.235 -7.772 -22.933 1.00 38.22 123 ASN A O 1
ATOM 1014 N N . ALA A 1 124 ? 28.469 -6.532 -21.548 1.00 44.59 124 ALA A N 1
ATOM 1015 C CA . ALA A 1 124 ? 29.157 -5.797 -22.621 1.00 44.59 124 ALA A CA 1
ATOM 1016 C C . ALA A 1 124 ? 30.422 -6.501 -23.167 1.00 44.59 124 ALA A C 1
ATOM 1018 O O . ALA A 1 124 ? 31.100 -5.968 -24.040 1.00 44.59 124 ALA A O 1
ATOM 1019 N N . LYS A 1 125 ? 30.764 -7.702 -22.680 1.00 47.47 125 LYS A N 1
ATOM 1020 C CA . LYS A 1 125 ? 31.903 -8.494 -23.179 1.00 47.47 125 LYS A CA 1
ATOM 1021 C C . LYS A 1 125 ? 31.504 -9.942 -23.420 1.00 47.47 125 LYS A C 1
ATOM 1023 O O . LYS A 1 125 ? 31.937 -10.825 -22.690 1.00 47.47 125 LYS A O 1
ATOM 1028 N N . ARG A 1 126 ? 30.651 -10.167 -24.417 1.00 48.75 126 ARG A N 1
ATOM 1029 C CA . ARG A 1 126 ? 30.519 -11.432 -25.164 1.00 48.75 126 ARG A CA 1
ATOM 1030 C C . ARG A 1 126 ? 29.540 -11.208 -26.315 1.00 48.75 126 ARG A C 1
ATOM 1032 O O . ARG A 1 126 ? 28.374 -11.580 -26.256 1.00 48.75 126 ARG A O 1
ATOM 1039 N N . ARG A 1 127 ? 30.033 -10.580 -27.376 1.00 42.47 127 ARG A N 1
ATOM 1040 C CA . ARG A 1 127 ? 29.613 -10.930 -28.733 1.00 42.47 127 ARG A CA 1
ATOM 1041 C C . ARG A 1 127 ? 30.873 -11.372 -29.490 1.00 42.47 127 ARG A C 1
ATOM 1043 O O . ARG A 1 127 ? 31.931 -10.822 -29.179 1.00 42.47 127 ARG A O 1
ATOM 1050 N N . PRO A 1 128 ? 30.763 -12.429 -30.312 1.00 54.28 128 PRO A N 1
ATOM 1051 C CA . PRO A 1 128 ? 31.889 -13.058 -30.999 1.00 54.28 128 PRO A CA 1
ATOM 1052 C C . PRO A 1 128 ? 32.601 -12.106 -31.959 1.00 54.28 128 PRO A C 1
ATOM 1054 O O . PRO A 1 128 ? 31.940 -11.160 -32.447 1.00 54.28 128 PRO A O 1
#

Radius of gyration: 16.62 Å; chains: 1; bounding box: 48×28×47 Å

Foldseek 3Di:
DDPVVLLVVLVVCLVQAAEEADALVDPVNVVCVVVVHQWDADPVNRYIYGHLPDDPVVVQLNVLLVSVQVSCCVVPVDRDDDVVSSVVSVVVSVDPVSVVSVVVVCVVNPDDPPPPVPPVPPPPPDDD